Protein AF-A0A2V8UTI6-F1 (afdb_monomer_lite)

Secondary structure (DSSP, 8-state):
-HHHHHTTPPP-SHHHHT-HHHHHH-TTHHHHHHHHHH--PPP--TTHHHHHHHHHHHHHHHHTTSS-HHHHHHHHHHHHHHHHHHT-

Sequence (88 aa):
MKQAALRGNPPTRRSVFIDPELRARFRAFPAQLASLETARPRPRTPLWNEIENAFGIRISQANSGSITPEEALHRANQEMEAIVQRAK

Radius of gyration: 18.97 Å; chains: 1; bounding box: 32×30×46 Å

Structure (mmCIF, N/CA/C/O backbone):
data_AF-A0A2V8UTI6-F1
#
_entry.id   AF-A0A2V8UTI6-F1
#
loop_
_atom_site.group_PDB
_atom_site.id
_atom_site.type_symbol
_atom_site.label_atom_id
_atom_site.label_alt_id
_atom_site.label_comp_id
_atom_site.label_asym_id
_atom_site.label_entity_id
_atom_site.label_seq_id
_atom_site.pdbx_PDB_ins_code
_atom_site.Cartn_x
_atom_site.Cartn_y
_atom_site.Cartn_z
_atom_site.occupancy
_atom_site.B_iso_or_equiv
_atom_site.auth_seq_id
_atom_site.auth_comp_id
_atom_site.auth_asym_id
_atom_site.auth_atom_id
_atom_site.pdbx_PDB_model_num
ATOM 1 N N . MET A 1 1 ? -2.775 -8.985 -23.126 1.00 87.38 1 MET A N 1
ATOM 2 C CA . MET A 1 1 ? -2.320 -8.276 -21.902 1.00 87.38 1 MET A CA 1
ATOM 3 C C . MET A 1 1 ? -1.370 -7.120 -22.195 1.00 87.38 1 MET A C 1
ATOM 5 O O . MET A 1 1 ? -1.671 -6.024 -21.752 1.00 87.38 1 MET A O 1
ATOM 9 N N . LYS A 1 2 ? -0.301 -7.299 -22.991 1.00 93.19 2 LYS A N 1
ATOM 10 C CA . LYS A 1 2 ? 0.596 -6.193 -23.395 1.00 93.19 2 LYS A CA 1
ATOM 11 C C . LYS A 1 2 ? -0.140 -4.987 -24.001 1.00 93.19 2 LYS A C 1
ATOM 13 O O . LYS A 1 2 ? 0.065 -3.867 -23.560 1.00 93.19 2 LYS A O 1
ATOM 18 N N . GLN A 1 3 ? -1.080 -5.225 -24.920 1.00 95.00 3 GLN A N 1
ATOM 19 C CA . GLN A 1 3 ? -1.901 -4.160 -25.521 1.00 95.00 3 GLN A CA 1
ATOM 20 C C . GLN A 1 3 ? -2.746 -3.377 -24.503 1.00 95.00 3 GLN A C 1
ATOM 22 O O . GLN A 1 3 ? -2.913 -2.171 -24.640 1.00 95.00 3 GLN A O 1
ATOM 27 N N . ALA A 1 4 ? -3.247 -4.035 -23.453 1.00 95.12 4 ALA A N 1
ATOM 28 C CA . ALA A 1 4 ? -3.974 -3.350 -22.386 1.00 95.12 4 ALA A CA 1
ATOM 29 C C . ALA A 1 4 ? -3.033 -2.460 -21.559 1.00 95.12 4 ALA A C 1
ATOM 31 O O . ALA A 1 4 ? -3.389 -1.321 -21.260 1.00 95.12 4 ALA A O 1
ATOM 32 N N . ALA A 1 5 ? -1.821 -2.947 -21.265 1.00 94.81 5 ALA A N 1
ATOM 33 C CA . ALA A 1 5 ? -0.789 -2.181 -20.569 1.00 94.81 5 ALA A CA 1
ATOM 34 C C . ALA A 1 5 ? -0.318 -0.960 -21.374 1.00 94.81 5 ALA A C 1
ATOM 36 O O . ALA A 1 5 ? -0.186 0.124 -20.817 1.00 94.81 5 ALA A O 1
ATOM 37 N N . LEU A 1 6 ? -0.167 -1.085 -22.698 1.00 94.06 6 LEU A N 1
ATOM 38 C CA . LEU A 1 6 ? 0.144 0.048 -23.585 1.00 94.06 6 LEU A CA 1
ATOM 39 C C . LEU A 1 6 ? -0.918 1.158 -23.546 1.00 94.06 6 LEU A C 1
ATOM 41 O O . LEU A 1 6 ? -0.593 2.319 -23.784 1.00 94.06 6 LEU A O 1
ATOM 45 N N . ARG A 1 7 ? -2.168 0.807 -23.220 1.00 94.12 7 ARG A N 1
ATOM 46 C CA . ARG A 1 7 ? -3.291 1.740 -23.029 1.00 94.12 7 ARG A CA 1
ATOM 47 C C . ARG A 1 7 ? -3.407 2.265 -21.591 1.00 94.12 7 ARG A C 1
ATOM 49 O O . ARG A 1 7 ? -4.396 2.908 -21.268 1.00 94.12 7 ARG A O 1
ATOM 56 N N . GLY A 1 8 ? -2.432 1.975 -20.728 1.00 88.62 8 GLY A N 1
ATOM 57 C CA . GLY A 1 8 ? -2.390 2.450 -19.344 1.00 88.62 8 GLY A CA 1
ATOM 58 C C . GLY A 1 8 ? -3.068 1.540 -18.318 1.00 88.62 8 GLY A C 1
ATOM 59 O O . GLY A 1 8 ? -3.109 1.897 -17.145 1.00 88.62 8 GLY A O 1
ATOM 60 N N . ASN A 1 9 ? -3.570 0.361 -18.704 1.00 93.62 9 ASN A N 1
ATOM 61 C CA . ASN A 1 9 ? -4.121 -0.574 -17.720 1.00 93.62 9 ASN A CA 1
ATOM 62 C C . ASN A 1 9 ? -2.993 -1.211 -16.890 1.00 93.62 9 ASN A C 1
ATOM 64 O O . ASN A 1 9 ? -2.025 -1.706 -17.478 1.00 93.62 9 ASN A O 1
ATOM 68 N N . PRO A 1 10 ? -3.119 -1.286 -15.554 1.00 89.69 10 PRO A N 1
ATOM 69 C CA . PRO A 1 10 ? -2.155 -1.989 -14.718 1.00 89.69 10 PRO A CA 1
ATOM 70 C C . PRO A 1 10 ? -1.971 -3.450 -15.163 1.00 89.69 10 PRO A C 1
ATOM 72 O O . PRO A 1 10 ? -2.961 -4.163 -15.372 1.00 89.69 10 PRO A O 1
ATOM 75 N N . PRO A 1 11 ? -0.728 -3.936 -15.327 1.00 95.44 11 PRO A N 1
ATOM 76 C CA . PRO A 1 11 ? -0.506 -5.329 -15.680 1.00 95.44 11 PRO A CA 1
ATOM 77 C C . PRO A 1 11 ? -0.932 -6.281 -14.554 1.00 95.44 11 PRO A C 1
ATOM 79 O O . PRO A 1 11 ? -0.704 -6.023 -13.379 1.00 95.44 11 PRO A O 1
ATOM 82 N N . THR A 1 12 ? -1.489 -7.436 -14.919 1.00 93.06 12 THR A N 1
ATOM 83 C CA . THR A 1 12 ? -1.859 -8.504 -13.965 1.00 93.06 12 THR A CA 1
ATOM 84 C C . THR A 1 12 ? -0.980 -9.751 -14.085 1.00 93.06 12 THR A C 1
ATOM 86 O O . THR A 1 12 ? -1.191 -10.741 -13.394 1.00 93.06 12 THR A O 1
ATOM 89 N N . ARG A 1 13 ? 0.014 -9.731 -14.983 1.00 95.12 13 ARG A N 1
ATOM 90 C CA . ARG A 1 13 ? 0.960 -10.834 -15.204 1.00 95.12 13 ARG A CA 1
ATOM 91 C C . ARG A 1 13 ? 2.384 -10.327 -15.044 1.00 95.12 13 ARG A C 1
ATOM 93 O O . ARG A 1 13 ? 2.751 -9.349 -15.692 1.00 95.12 13 ARG A O 1
ATOM 100 N N . ARG A 1 14 ? 3.208 -11.054 -14.283 1.00 96.56 14 ARG A N 1
ATOM 101 C CA . ARG A 1 14 ? 4.645 -10.766 -14.111 1.00 96.56 14 ARG A CA 1
ATOM 102 C C . ARG A 1 14 ? 5.362 -10.560 -15.449 1.00 96.56 14 ARG A C 1
ATOM 104 O O . ARG A 1 14 ? 6.112 -9.605 -15.595 1.00 96.56 14 ARG A O 1
ATOM 111 N N . SER A 1 15 ? 5.076 -11.409 -16.441 1.00 96.88 15 SER A N 1
ATOM 112 C CA . SER A 1 15 ? 5.692 -11.343 -17.775 1.00 96.88 15 SER A CA 1
ATOM 113 C C . SER A 1 15 ? 5.465 -10.013 -18.503 1.00 96.88 15 SER A C 1
ATOM 115 O O . SER A 1 15 ? 6.287 -9.616 -19.317 1.00 96.88 15 SER A O 1
ATOM 117 N N . VAL A 1 16 ? 4.377 -9.301 -18.196 1.00 96.94 16 VAL A N 1
ATOM 118 C CA . VAL A 1 16 ? 4.059 -7.999 -18.799 1.00 96.94 16 VAL A CA 1
ATOM 119 C C . VAL A 1 16 ? 4.812 -6.867 -18.094 1.00 96.94 16 VAL A C 1
ATOM 121 O O . VAL A 1 16 ? 5.225 -5.922 -18.754 1.00 96.94 16 VAL A O 1
ATOM 124 N N . PHE A 1 17 ? 5.059 -6.977 -16.784 1.00 96.81 17 PHE A N 1
ATOM 125 C CA . PHE A 1 17 ? 5.906 -6.025 -16.051 1.00 96.81 17 PHE A CA 1
ATOM 126 C C . PHE A 1 17 ? 7.373 -6.071 -16.496 1.00 96.81 17 PHE A C 1
ATOM 128 O O . PHE A 1 17 ? 8.067 -5.060 -16.405 1.00 96.81 17 PHE A O 1
ATOM 135 N N . ILE A 1 18 ? 7.850 -7.231 -16.963 1.00 96.19 18 ILE A N 1
ATOM 136 C CA . ILE A 1 18 ? 9.249 -7.427 -17.373 1.00 96.19 18 ILE A CA 1
ATOM 137 C C . ILE A 1 18 ? 9.494 -7.270 -18.881 1.00 96.19 18 ILE A C 1
ATOM 139 O O . ILE A 1 18 ? 10.643 -7.362 -19.308 1.00 96.19 18 ILE A O 1
ATOM 143 N N . ASP A 1 19 ? 8.449 -7.021 -19.675 1.00 97.00 19 ASP A N 1
ATOM 144 C CA . ASP A 1 19 ? 8.569 -6.807 -21.120 1.00 97.00 19 ASP A CA 1
ATOM 145 C C . ASP A 1 19 ? 9.458 -5.574 -21.412 1.00 97.00 19 ASP A C 1
ATOM 147 O O . ASP A 1 19 ? 9.200 -4.500 -20.857 1.00 97.00 19 ASP A O 1
ATOM 151 N N . PRO A 1 20 ? 10.507 -5.692 -22.252 1.00 95.56 20 PRO A N 1
ATOM 152 C CA . PRO A 1 20 ? 11.476 -4.612 -22.463 1.00 95.56 20 PRO A CA 1
ATOM 153 C C . PRO A 1 20 ? 10.870 -3.316 -23.014 1.00 95.56 20 PRO A C 1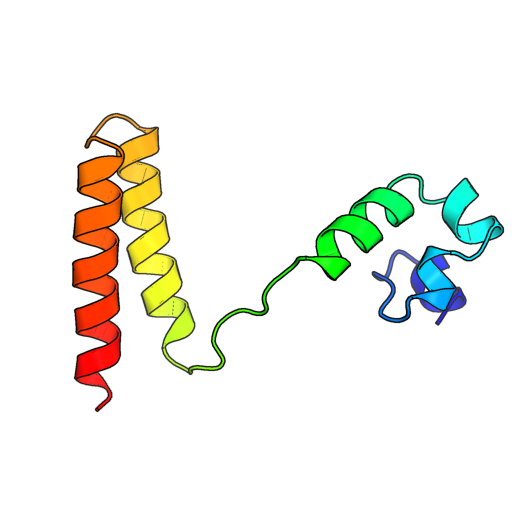
ATOM 155 O O . PRO A 1 20 ? 11.229 -2.229 -22.561 1.00 95.56 20 PRO A O 1
ATOM 158 N N . GLU A 1 21 ? 9.926 -3.422 -23.951 1.00 95.25 21 GLU A N 1
ATOM 159 C CA . GLU A 1 21 ? 9.251 -2.267 -24.554 1.00 95.25 21 GLU A CA 1
ATOM 160 C C . GLU A 1 21 ? 8.400 -1.541 -23.505 1.00 95.25 21 GLU A C 1
ATOM 162 O O . GLU A 1 21 ? 8.446 -0.316 -23.374 1.00 95.25 21 GLU A O 1
ATOM 167 N N . LEU A 1 22 ? 7.664 -2.309 -22.697 1.00 95.75 22 LEU A N 1
ATOM 168 C CA . LEU A 1 22 ? 6.848 -1.753 -21.626 1.00 95.75 22 LEU A CA 1
ATOM 169 C C . LEU A 1 22 ? 7.685 -1.136 -20.507 1.00 95.75 22 LEU A C 1
ATOM 171 O O . LEU A 1 22 ? 7.320 -0.073 -20.019 1.00 95.75 22 LEU A O 1
ATOM 175 N N . ARG A 1 23 ? 8.811 -1.740 -20.118 1.00 94.56 23 ARG A N 1
ATOM 176 C CA . ARG A 1 23 ? 9.710 -1.166 -19.101 1.00 94.56 23 ARG A CA 1
ATOM 177 C C . ARG A 1 23 ? 10.353 0.138 -19.557 1.00 94.56 23 ARG A C 1
ATOM 179 O O . ARG A 1 23 ? 10.513 1.042 -18.740 1.00 94.56 23 ARG A O 1
ATOM 186 N N . ALA A 1 24 ? 10.700 0.242 -20.839 1.00 94.38 24 ALA A N 1
ATOM 187 C CA . ALA A 1 24 ? 11.234 1.475 -21.410 1.00 94.38 24 ALA A CA 1
ATOM 188 C C . ALA A 1 24 ? 10.194 2.608 -21.369 1.00 94.38 24 ALA A C 1
ATOM 190 O O . ALA A 1 24 ? 10.525 3.746 -21.033 1.00 94.38 24 ALA A O 1
ATOM 191 N N . ARG A 1 25 ? 8.926 2.287 -21.655 1.00 95.06 25 ARG A N 1
ATOM 192 C CA . ARG A 1 25 ? 7.817 3.251 -21.652 1.00 95.06 25 ARG A CA 1
ATOM 193 C C . ARG A 1 25 ? 7.320 3.601 -20.247 1.00 95.06 25 ARG A C 1
ATOM 195 O O . ARG A 1 25 ? 7.071 4.767 -19.952 1.00 95.06 25 ARG A O 1
ATOM 202 N N . PHE A 1 26 ? 7.170 2.607 -19.378 1.00 95.38 26 PHE A N 1
ATOM 203 C CA . PHE A 1 26 ? 6.580 2.729 -18.048 1.00 95.38 26 PHE A CA 1
ATOM 204 C C . PHE A 1 26 ? 7.635 2.483 -16.971 1.00 95.38 26 PHE A C 1
ATOM 206 O O . PHE A 1 26 ? 7.744 1.398 -16.397 1.00 95.38 26 PHE A O 1
ATOM 213 N N . ARG A 1 27 ? 8.389 3.538 -16.647 1.00 94.31 27 ARG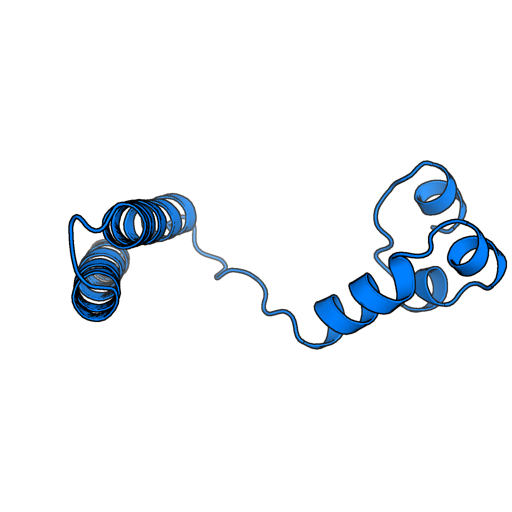 A N 1
ATOM 214 C CA . ARG A 1 27 ? 9.493 3.494 -15.669 1.00 94.31 27 ARG A CA 1
ATOM 215 C C . ARG A 1 27 ? 9.076 3.015 -14.273 1.00 94.31 27 ARG A C 1
ATOM 217 O O . ARG A 1 27 ? 9.922 2.544 -13.523 1.00 94.31 27 ARG A O 1
ATOM 224 N N . ALA A 1 28 ? 7.790 3.112 -13.930 1.00 94.69 28 ALA A N 1
ATOM 225 C CA . ALA A 1 28 ? 7.248 2.658 -12.651 1.00 94.69 28 ALA A CA 1
ATOM 226 C C . ALA A 1 28 ? 7.087 1.129 -12.548 1.00 94.69 28 ALA A C 1
ATOM 228 O O . ALA A 1 28 ? 6.966 0.617 -11.439 1.00 94.69 28 ALA A O 1
ATOM 229 N N . PHE A 1 29 ? 7.090 0.381 -13.660 1.00 95.81 29 PHE A N 1
ATOM 230 C CA . PHE A 1 29 ? 6.802 -1.061 -13.651 1.00 95.81 29 PHE A CA 1
ATOM 231 C C . PHE A 1 29 ? 7.731 -1.897 -12.757 1.00 95.81 29 PHE A C 1
ATOM 233 O O . PHE A 1 29 ? 7.212 -2.770 -12.063 1.00 95.81 29 PHE A O 1
ATOM 240 N N . PRO A 1 30 ? 9.053 -1.644 -12.687 1.00 95.75 30 PRO A N 1
ATOM 241 C CA . PRO A 1 30 ? 9.918 -2.344 -11.739 1.00 95.75 30 PRO A CA 1
ATOM 242 C C . PRO A 1 30 ? 9.513 -2.119 -10.276 1.00 95.75 30 PRO A C 1
ATOM 244 O O . PRO A 1 30 ? 9.395 -3.083 -9.525 1.00 95.75 30 PRO A O 1
ATOM 247 N N . ALA A 1 31 ? 9.238 -0.870 -9.883 1.00 96.44 31 ALA A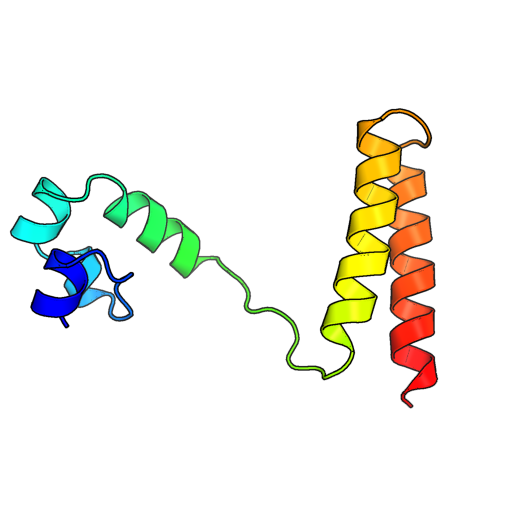 N 1
ATOM 248 C CA . ALA A 1 31 ? 8.823 -0.539 -8.519 1.00 96.44 31 ALA A CA 1
ATOM 249 C C . ALA A 1 31 ? 7.427 -1.095 -8.191 1.00 96.44 31 ALA A C 1
ATOM 251 O O . ALA A 1 31 ? 7.205 -1.611 -7.098 1.00 96.44 31 ALA A O 1
ATOM 252 N N . GLN A 1 32 ? 6.499 -1.050 -9.151 1.00 95.94 32 GLN A N 1
ATOM 253 C CA . GLN A 1 32 ? 5.172 -1.648 -9.007 1.00 95.94 32 GLN A CA 1
ATOM 254 C C . GLN A 1 32 ? 5.256 -3.165 -8.828 1.00 95.94 32 GLN A C 1
ATOM 256 O O . GLN A 1 32 ? 4.618 -3.697 -7.926 1.00 95.94 32 GLN A O 1
ATOM 261 N N . LEU A 1 33 ? 6.061 -3.862 -9.639 1.00 96.75 33 LEU A N 1
ATOM 262 C CA . LEU A 1 33 ? 6.246 -5.305 -9.496 1.00 96.75 33 LEU A CA 1
ATOM 263 C C . LEU A 1 33 ? 6.839 -5.653 -8.124 1.00 96.75 33 LEU A C 1
ATOM 265 O O . LEU A 1 33 ? 6.289 -6.514 -7.447 1.00 96.75 33 LEU A O 1
ATOM 269 N N . ALA A 1 34 ? 7.887 -4.945 -7.694 1.00 97.00 34 ALA A N 1
ATOM 270 C CA . ALA A 1 34 ? 8.504 -5.156 -6.383 1.00 97.00 34 ALA A CA 1
ATOM 271 C C . ALA A 1 34 ? 7.515 -4.919 -5.224 1.00 97.00 34 ALA A C 1
ATOM 273 O O . ALA A 1 34 ? 7.473 -5.680 -4.258 1.00 97.00 34 ALA A O 1
ATOM 274 N N . SER A 1 35 ? 6.663 -3.894 -5.333 1.00 96.19 35 SER A N 1
ATOM 275 C CA . SER A 1 35 ? 5.602 -3.645 -4.353 1.00 96.19 35 SER A CA 1
ATOM 276 C C . SER A 1 35 ? 4.569 -4.777 -4.333 1.00 96.19 35 SER A C 1
ATOM 278 O O . SER A 1 35 ? 4.201 -5.249 -3.260 1.00 96.19 3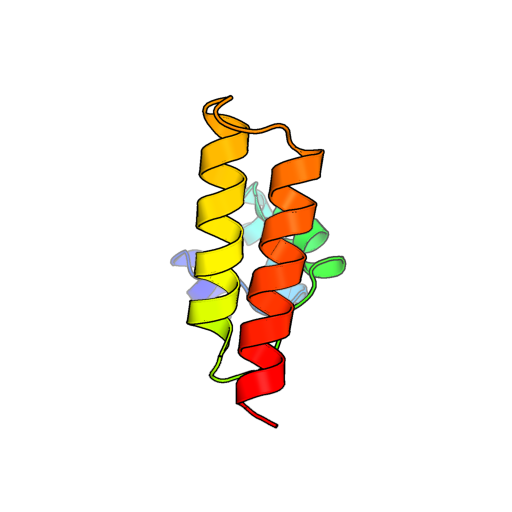5 SER A O 1
ATOM 280 N N . LEU A 1 36 ? 4.141 -5.265 -5.501 1.00 95.56 36 LEU A N 1
ATOM 281 C CA . LEU A 1 36 ? 3.158 -6.347 -5.608 1.00 95.56 36 LEU A CA 1
ATOM 282 C C . LEU A 1 36 ? 3.679 -7.692 -5.085 1.00 95.56 36 LEU A C 1
ATOM 284 O O . LEU A 1 36 ? 2.885 -8.487 -4.593 1.00 95.56 36 LEU A O 1
ATOM 288 N N . GLU A 1 37 ? 4.987 -7.949 -5.156 1.00 95.75 37 GLU A N 1
ATOM 289 C CA . GLU A 1 37 ? 5.608 -9.175 -4.627 1.00 95.75 37 GLU A CA 1
ATOM 290 C C . GLU A 1 37 ? 5.527 -9.292 -3.100 1.00 95.75 37 GLU A C 1
ATOM 292 O O . GLU A 1 37 ? 5.582 -10.398 -2.567 1.00 95.75 37 GLU A O 1
ATOM 297 N N . THR A 1 38 ? 5.383 -8.167 -2.399 1.00 96.50 38 THR A N 1
ATOM 298 C CA . THR A 1 38 ? 5.333 -8.111 -0.927 1.00 96.50 38 THR A CA 1
ATOM 299 C C . THR A 1 38 ? 3.987 -7.621 -0.389 1.00 96.50 38 THR A C 1
ATOM 301 O O . THR A 1 38 ? 3.750 -7.643 0.822 1.00 96.50 38 THR A O 1
ATOM 304 N N . ALA A 1 39 ? 3.081 -7.209 -1.278 1.00 95.62 39 ALA A N 1
ATOM 305 C CA . ALA A 1 39 ? 1.762 -6.715 -0.923 1.00 95.62 39 ALA A CA 1
ATOM 306 C C . ALA A 1 39 ? 0.888 -7.806 -0.289 1.00 95.62 39 ALA A C 1
ATOM 308 O O . ALA A 1 39 ? 0.928 -8.980 -0.662 1.00 95.62 39 ALA A O 1
ATOM 309 N N . ARG A 1 40 ? 0.020 -7.391 0.637 1.00 95.88 40 ARG A N 1
ATOM 310 C CA . ARG A 1 40 ? -1.042 -8.239 1.184 1.00 95.88 40 ARG A CA 1
ATOM 311 C C . ARG A 1 40 ? -2.397 -7.763 0.667 1.00 95.88 40 ARG A C 1
ATOM 313 O O . ARG A 1 40 ? -2.669 -6.563 0.729 1.00 95.88 40 ARG A O 1
ATOM 320 N N . PRO A 1 41 ? -3.258 -8.668 0.168 1.00 92.94 41 PRO A N 1
ATOM 321 C CA . PRO A 1 41 ? -4.616 -8.293 -0.180 1.00 92.94 41 PRO A CA 1
ATOM 322 C C . PRO A 1 41 ? -5.376 -7.876 1.080 1.00 92.94 41 PRO A C 1
ATOM 324 O O . PRO A 1 41 ? -5.132 -8.390 2.175 1.00 92.94 41 PRO A O 1
ATOM 327 N N . ARG A 1 42 ? -6.333 -6.965 0.906 1.00 94.12 42 ARG A N 1
ATOM 328 C CA . ARG A 1 42 ? -7.277 -6.602 1.966 1.00 94.12 42 ARG A CA 1
ATOM 329 C C . ARG A 1 42 ? -8.059 -7.851 2.420 1.00 94.12 42 ARG A C 1
ATOM 331 O O . ARG A 1 42 ? -8.345 -8.716 1.583 1.00 94.12 42 ARG A O 1
ATOM 338 N N . PRO A 1 43 ? -8.426 -7.959 3.708 1.00 92.38 43 PRO A N 1
ATOM 339 C CA . PRO A 1 43 ? -9.342 -8.980 4.203 1.00 92.38 43 PRO A CA 1
ATOM 340 C C . PRO A 1 43 ? -10.609 -9.102 3.346 1.00 92.38 43 PRO A C 1
ATOM 342 O O . PRO A 1 43 ? -11.247 -8.108 3.003 1.00 92.38 43 PRO A O 1
ATOM 345 N N . ARG A 1 44 ? -10.997 -10.338 3.014 1.00 94.56 44 ARG A N 1
ATOM 346 C CA . ARG A 1 44 ? -12.213 -10.630 2.239 1.00 94.56 44 ARG A CA 1
ATOM 347 C C . ARG A 1 44 ? -13.426 -10.705 3.169 1.00 94.56 44 ARG A C 1
ATOM 349 O O . ARG A 1 44 ? -13.862 -11.793 3.522 1.00 94.56 44 ARG A O 1
ATOM 356 N N . THR A 1 45 ? -13.931 -9.546 3.584 1.00 94.25 45 THR A N 1
ATOM 357 C CA . THR A 1 45 ? -15.088 -9.401 4.485 1.00 94.25 45 THR A CA 1
ATOM 358 C C . THR A 1 45 ? -16.030 -8.298 3.988 1.00 94.25 45 THR A C 1
ATOM 360 O O . THR A 1 45 ? -15.539 -7.279 3.496 1.00 94.25 45 THR A O 1
ATOM 363 N N . PRO A 1 46 ? -17.365 -8.444 4.124 1.00 95.94 46 PRO A N 1
ATOM 364 C CA . PRO A 1 46 ? -18.305 -7.362 3.815 1.00 95.94 46 PRO A CA 1
ATOM 365 C C . PRO A 1 46 ? -18.147 -6.151 4.751 1.00 95.94 46 PRO A C 1
ATOM 367 O O . PRO A 1 46 ? -18.584 -5.057 4.413 1.00 95.94 46 PRO A O 1
ATOM 370 N N . LEU A 1 47 ? -17.482 -6.327 5.898 1.00 96.62 47 LEU A N 1
ATOM 371 C CA . LEU A 1 47 ? -17.266 -5.284 6.906 1.00 96.62 47 LEU A CA 1
ATOM 372 C C . LEU A 1 47 ? -16.100 -4.342 6.568 1.00 96.62 47 LEU A C 1
ATOM 374 O O . LEU A 1 47 ? -15.806 -3.429 7.337 1.00 96.62 47 LEU A O 1
ATOM 378 N N . TRP A 1 48 ? -15.393 -4.568 5.452 1.00 96.19 48 TRP A N 1
ATOM 379 C CA . TRP A 1 48 ? -14.135 -3.874 5.160 1.00 96.19 48 TRP A CA 1
ATOM 380 C C . TRP A 1 48 ? -14.277 -2.348 5.149 1.00 96.19 48 TRP A C 1
ATOM 382 O O . TRP A 1 48 ? -13.412 -1.662 5.681 1.00 96.19 48 TRP A O 1
ATOM 392 N N . ASN A 1 49 ? -15.378 -1.819 4.610 1.00 96.31 49 ASN A N 1
ATOM 393 C CA . ASN A 1 49 ? -15.605 -0.372 4.556 1.00 96.31 49 ASN A CA 1
ATOM 394 C C . ASN A 1 49 ? -15.659 0.261 5.957 1.00 96.31 49 ASN A C 1
ATOM 396 O O . ASN A 1 49 ? -15.130 1.350 6.160 1.00 96.31 49 ASN A O 1
ATOM 400 N N . GLU A 1 50 ? -16.269 -0.418 6.933 1.00 97.12 50 GLU A N 1
ATOM 401 C CA . GLU A 1 50 ? -16.328 0.071 8.315 1.00 97.12 50 GLU A CA 1
ATOM 402 C C . GLU A 1 50 ? -14.958 -0.013 8.994 1.00 97.12 50 GLU A C 1
ATOM 404 O O . GLU A 1 50 ? -14.542 0.933 9.662 1.00 97.12 50 GLU A O 1
ATOM 409 N N . ILE A 1 51 ? -14.238 -1.118 8.770 1.00 97.38 51 ILE A N 1
ATOM 410 C CA . ILE A 1 51 ? -12.875 -1.330 9.278 1.00 97.38 51 ILE A CA 1
ATOM 411 C C . ILE A 1 51 ? -11.931 -0.234 8.749 1.00 97.38 51 ILE A C 1
ATOM 413 O O . ILE A 1 51 ? -11.216 0.397 9.527 1.00 97.38 51 ILE A O 1
ATOM 417 N N . GLU A 1 52 ? -11.953 0.031 7.437 1.00 97.00 52 GLU A N 1
ATOM 418 C CA . GLU A 1 52 ? -11.120 1.052 6.785 1.00 97.00 52 GLU A CA 1
ATOM 419 C C . GLU A 1 52 ? -11.469 2.464 7.280 1.00 97.00 52 GLU A C 1
ATOM 421 O O . GLU A 1 52 ? -10.566 3.264 7.526 1.00 97.00 52 GLU A O 1
ATOM 426 N N . ASN A 1 53 ? -12.755 2.759 7.506 1.00 98.06 53 ASN A N 1
ATOM 427 C CA . ASN A 1 53 ? -13.189 4.053 8.032 1.00 98.06 53 ASN A CA 1
ATOM 428 C C . ASN A 1 53 ? -12.726 4.283 9.481 1.00 98.06 53 ASN A C 1
ATOM 430 O O . ASN A 1 53 ? -12.172 5.340 9.784 1.00 98.06 53 ASN A O 1
ATOM 434 N N . ALA A 1 54 ? -12.896 3.290 10.364 1.00 97.88 54 ALA A N 1
ATOM 435 C CA . ALA A 1 54 ? -12.436 3.374 11.752 1.00 97.88 54 ALA A CA 1
ATOM 436 C C . ALA A 1 54 ? -10.925 3.648 11.816 1.00 97.88 54 ALA A C 1
ATOM 438 O O . ALA A 1 54 ? -10.478 4.568 12.500 1.00 97.88 54 ALA A O 1
ATOM 439 N N . PHE A 1 55 ? -10.137 2.916 11.027 1.00 97.81 55 PHE A N 1
ATOM 440 C CA . PHE A 1 55 ? -8.695 3.130 10.933 1.00 97.81 55 PHE A CA 1
ATOM 441 C C . PHE A 1 55 ? -8.336 4.518 10.372 1.00 97.81 55 PHE A C 1
ATOM 443 O O . PHE A 1 55 ? -7.517 5.232 10.958 1.00 97.81 55 PHE A O 1
ATOM 450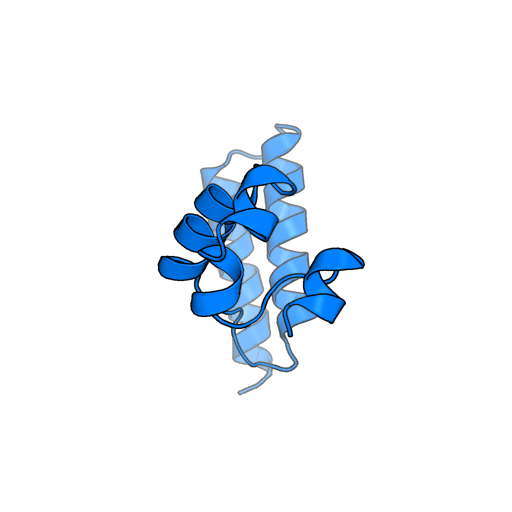 N N . GLY A 1 56 ? -8.973 4.931 9.272 1.00 98.06 56 GLY A N 1
ATOM 451 C CA . GLY A 1 56 ? -8.704 6.206 8.603 1.00 98.06 56 GLY A CA 1
ATOM 452 C C . GLY A 1 56 ? -8.975 7.428 9.484 1.00 98.06 56 GLY A C 1
ATOM 453 O O . GLY A 1 56 ? -8.159 8.351 9.519 1.00 98.06 56 GLY A O 1
ATOM 454 N N . ILE A 1 57 ? -10.069 7.416 10.254 1.00 98.44 57 ILE A N 1
ATOM 455 C CA . ILE A 1 57 ? -10.411 8.495 11.194 1.00 98.44 57 ILE A CA 1
ATOM 456 C C . ILE A 1 57 ? -9.301 8.676 12.235 1.00 98.44 57 ILE A C 1
ATOM 458 O O . ILE A 1 57 ? -8.840 9.797 12.457 1.00 98.44 57 ILE A O 1
ATOM 462 N N . ARG A 1 58 ? -8.835 7.586 12.857 1.00 98.44 58 ARG A N 1
ATOM 463 C CA . ARG A 1 58 ? -7.810 7.656 13.912 1.00 98.44 58 ARG A CA 1
ATOM 464 C C . ARG A 1 58 ? -6.452 8.082 13.369 1.00 98.44 58 ARG A C 1
ATOM 466 O O . ARG A 1 58 ? -5.798 8.919 13.988 1.00 98.44 58 ARG A O 1
ATOM 473 N N . ILE A 1 59 ? -6.064 7.604 12.185 1.00 97.88 59 ILE A N 1
ATOM 474 C CA . ILE A 1 59 ? -4.853 8.094 11.510 1.00 97.88 59 ILE A CA 1
ATOM 475 C C . ILE A 1 59 ? -4.951 9.588 11.214 1.00 97.88 59 ILE A C 1
ATOM 477 O O . ILE A 1 59 ? -3.985 10.311 11.450 1.00 97.88 59 ILE A O 1
ATOM 481 N N . SER A 1 60 ? -6.101 10.074 10.740 1.00 98.50 60 SER A N 1
ATOM 482 C CA . SER A 1 60 ? -6.274 11.504 10.476 1.00 98.50 60 SER A CA 1
ATOM 483 C C . SER A 1 60 ? -6.098 12.343 11.745 1.00 98.50 60 SER A C 1
ATOM 485 O O . SER A 1 60 ? -5.497 13.412 11.674 1.00 98.50 60 SER A O 1
ATOM 487 N N . GLN A 1 61 ? -6.576 11.856 12.896 1.00 98.50 61 GLN A N 1
ATOM 488 C CA . GLN A 1 61 ? -6.412 12.523 14.192 1.00 98.50 61 GLN A CA 1
ATOM 489 C C . GLN A 1 61 ? -4.956 12.526 14.676 1.00 98.50 61 GLN A C 1
ATOM 491 O O . GLN A 1 61 ? -4.505 13.524 15.237 1.00 98.50 61 GLN A O 1
ATOM 496 N N . ALA A 1 62 ? -4.209 11.440 14.451 1.00 98.56 62 ALA A N 1
ATOM 497 C CA . ALA A 1 62 ? -2.771 11.424 14.722 1.00 98.56 62 ALA A CA 1
ATOM 498 C C . ALA A 1 62 ? -2.016 12.395 13.806 1.00 98.56 62 ALA A C 1
ATOM 500 O O . ALA A 1 62 ? -1.177 13.163 14.268 1.00 98.56 62 ALA A O 1
ATOM 501 N N . ASN A 1 63 ? -2.352 12.411 12.514 1.00 98.25 63 ASN A N 1
ATOM 502 C CA . ASN A 1 63 ? -1.705 13.273 11.528 1.00 98.25 63 ASN A CA 1
ATOM 503 C C . ASN A 1 63 ? -1.945 14.769 11.798 1.00 98.25 63 ASN A C 1
ATOM 505 O O . ASN A 1 63 ? -1.066 15.584 11.534 1.00 98.25 63 ASN A O 1
ATOM 509 N N . SER A 1 64 ? -3.109 15.142 12.341 1.00 98.38 64 SER A N 1
ATOM 510 C CA . SER A 1 64 ? -3.392 16.519 12.774 1.00 98.38 64 SER A CA 1
ATOM 511 C C . SER A 1 64 ? -2.804 16.875 14.144 1.00 98.38 64 SER A C 1
ATOM 513 O O . SER A 1 64 ? -2.961 18.011 14.586 1.00 98.38 64 SER A O 1
ATOM 515 N N . GLY A 1 65 ? -2.170 15.925 14.841 1.00 98.12 65 GLY A N 1
ATOM 516 C CA . GLY A 1 65 ? -1.652 16.112 16.199 1.00 98.12 65 GLY A CA 1
ATOM 517 C C . GLY A 1 65 ? -2.734 16.162 17.283 1.00 98.12 65 GLY A C 1
ATOM 518 O O . GLY A 1 65 ? -2.456 16.568 18.407 1.00 98.12 65 GLY A O 1
ATOM 519 N N . SER A 1 66 ? -3.972 15.769 16.968 1.00 98.44 66 SER A N 1
ATOM 520 C CA . SER A 1 66 ? -5.079 15.761 17.933 1.00 98.44 66 SER A CA 1
ATOM 521 C C . SER A 1 66 ? -4.951 14.639 18.968 1.00 98.44 66 SER A C 1
ATOM 523 O O . SER A 1 66 ? -5.417 14.794 20.092 1.00 98.44 66 SER A O 1
ATOM 525 N N . ILE A 1 67 ? -4.330 13.518 18.592 1.00 98.56 67 ILE A N 1
ATOM 526 C CA . ILE A 1 67 ? -3.951 12.408 19.480 1.00 98.56 67 ILE A CA 1
ATOM 527 C C . ILE A 1 67 ? -2.557 11.898 19.091 1.00 98.56 67 ILE A C 1
ATOM 529 O O . ILE A 1 67 ? -2.078 12.194 17.997 1.00 98.56 67 ILE A O 1
ATOM 533 N N . THR A 1 68 ? -1.899 11.130 19.963 1.00 98.69 68 THR A N 1
ATOM 534 C CA . THR A 1 68 ? -0.605 10.519 19.619 1.00 98.69 68 THR A CA 1
ATOM 535 C C . THR A 1 68 ? -0.785 9.361 18.625 1.00 98.69 68 THR A C 1
ATOM 537 O O . THR A 1 68 ? -1.874 8.777 18.554 1.00 98.69 68 THR A O 1
ATOM 540 N N . PRO A 1 69 ? 0.261 8.986 17.864 1.00 98.50 69 PRO A N 1
ATOM 541 C CA . PRO A 1 69 ? 0.223 7.797 17.014 1.00 98.50 69 PRO A CA 1
ATOM 542 C C . PRO A 1 69 ? -0.151 6.520 17.779 1.00 98.50 69 PRO A C 1
ATOM 544 O O . PRO A 1 69 ? -0.946 5.721 17.288 1.00 98.50 69 PRO A O 1
ATOM 547 N N . GLU A 1 70 ? 0.367 6.341 18.995 1.00 98.50 70 GLU A N 1
ATOM 548 C CA . GLU A 1 70 ? 0.082 5.177 19.842 1.00 98.50 70 GLU A CA 1
ATOM 549 C C . GLU A 1 70 ? -1.401 5.121 20.221 1.00 98.50 70 GLU A C 1
ATOM 551 O O . GLU A 1 70 ? -2.039 4.076 20.085 1.00 98.50 70 GLU A O 1
ATOM 556 N N . GLU A 1 71 ? -1.968 6.259 20.631 1.00 98.56 71 GLU A N 1
ATOM 557 C CA . GLU A 1 71 ? -3.380 6.364 20.992 1.00 98.56 71 GLU A CA 1
ATOM 558 C C . GLU A 1 71 ? -4.288 6.113 19.783 1.00 98.56 71 GLU A C 1
ATOM 560 O O . GLU A 1 71 ? -5.290 5.402 19.882 1.00 98.56 71 GLU A O 1
ATOM 565 N N . ALA A 1 72 ? -3.925 6.646 18.613 1.00 98.62 72 ALA A N 1
ATOM 566 C CA . ALA A 1 72 ? -4.661 6.405 17.377 1.00 98.62 72 ALA A CA 1
ATOM 567 C C . ALA A 1 72 ? -4.715 4.918 17.020 1.00 98.62 72 ALA A C 1
ATOM 569 O O . ALA A 1 72 ? -5.789 4.405 16.700 1.00 98.62 72 ALA A O 1
ATOM 570 N N . LEU A 1 73 ? -3.580 4.220 17.101 1.00 98.31 73 LEU A N 1
ATOM 571 C CA . LEU A 1 73 ? -3.514 2.790 16.809 1.00 98.31 73 LEU A CA 1
ATOM 572 C C . LEU A 1 73 ? -4.294 1.963 17.836 1.00 98.31 73 LEU A C 1
ATOM 574 O O . LEU A 1 73 ? -5.002 1.034 17.443 1.00 98.31 73 LEU A O 1
ATOM 578 N N . HIS A 1 74 ? -4.227 2.315 19.124 1.00 98.62 74 HIS A N 1
ATOM 579 C CA . HIS A 1 74 ? -4.988 1.625 20.165 1.00 98.62 74 HIS A CA 1
ATOM 580 C C . HIS A 1 74 ? -6.501 1.751 19.939 1.00 98.62 74 HIS A C 1
ATOM 582 O O . HIS A 1 74 ? -7.204 0.739 19.878 1.00 98.62 74 HIS A O 1
ATOM 588 N N . ARG A 1 75 ? -6.991 2.978 19.720 1.00 98.50 75 ARG A N 1
ATOM 589 C CA . ARG A 1 75 ? -8.414 3.242 19.452 1.00 98.50 75 ARG A CA 1
ATOM 590 C C . ARG A 1 75 ? -8.893 2.593 18.162 1.00 98.50 75 ARG A C 1
ATOM 592 O O . ARG A 1 75 ? -9.957 1.980 18.145 1.00 98.50 75 ARG A O 1
ATOM 599 N N . ALA A 1 76 ? -8.099 2.680 17.093 1.00 98.38 76 ALA A N 1
ATOM 600 C CA . ALA A 1 76 ? -8.432 2.030 15.830 1.00 98.38 76 ALA A CA 1
ATOM 601 C C . ALA A 1 76 ? -8.599 0.521 16.025 1.00 98.38 76 ALA A C 1
ATOM 603 O O . ALA A 1 76 ? -9.569 -0.055 15.541 1.00 98.38 76 ALA A O 1
ATOM 604 N N . ASN A 1 77 ? -7.690 -0.117 16.768 1.00 98.12 77 ASN A N 1
ATOM 605 C CA . ASN A 1 77 ? -7.776 -1.545 17.046 1.00 98.12 77 ASN A CA 1
ATOM 606 C C . ASN A 1 77 ? -9.036 -1.908 17.848 1.00 98.12 77 ASN A C 1
ATOM 608 O O . ASN A 1 77 ? -9.728 -2.855 17.488 1.00 98.12 77 ASN A O 1
ATOM 612 N N . GLN A 1 78 ? -9.369 -1.140 18.891 1.00 98.38 78 GLN A N 1
ATOM 613 C CA . GLN A 1 78 ? -10.590 -1.347 19.682 1.00 98.38 78 GLN A CA 1
ATOM 614 C C . GLN A 1 78 ? -11.866 -1.234 18.830 1.00 98.38 78 GLN A C 1
ATOM 616 O O . GLN A 1 78 ? -12.765 -2.067 18.943 1.00 98.38 78 GLN A O 1
ATOM 621 N N . GLU A 1 79 ? -11.943 -0.232 17.954 1.00 98.12 79 GLU A N 1
ATOM 622 C CA . GLU A 1 79 ? -13.101 -0.015 17.077 1.00 98.12 79 GLU A CA 1
ATOM 623 C C . GLU A 1 79 ? -13.229 -1.092 15.997 1.00 98.12 79 GLU A C 1
ATOM 625 O O . GLU A 1 79 ? -14.324 -1.611 15.773 1.00 98.12 79 GLU A O 1
ATOM 630 N N . MET A 1 80 ? -12.118 -1.472 15.360 1.00 97.50 80 MET A N 1
ATOM 631 C CA . MET A 1 80 ? -12.102 -2.564 14.383 1.00 97.50 80 MET A CA 1
ATOM 632 C C . MET A 1 80 ? -12.511 -3.898 15.020 1.00 97.50 80 MET A C 1
ATOM 634 O O . MET A 1 80 ? -13.285 -4.643 14.418 1.00 97.50 80 MET A O 1
ATOM 638 N N . GLU A 1 81 ? -12.056 -4.183 16.243 1.00 97.50 81 GLU A N 1
ATOM 639 C CA . GLU A 1 81 ? -12.458 -5.379 16.991 1.00 97.50 81 GLU A CA 1
ATOM 640 C C . GLU A 1 81 ? -13.972 -5.383 17.249 1.00 97.50 81 GLU A C 1
ATOM 642 O O . GLU A 1 81 ? -14.644 -6.374 16.967 1.00 97.50 81 GLU A O 1
ATOM 647 N N . ALA A 1 82 ? -14.540 -4.259 17.696 1.00 98.00 82 ALA A N 1
ATOM 648 C CA . ALA A 1 82 ? -15.980 -4.142 17.924 1.00 98.00 82 AL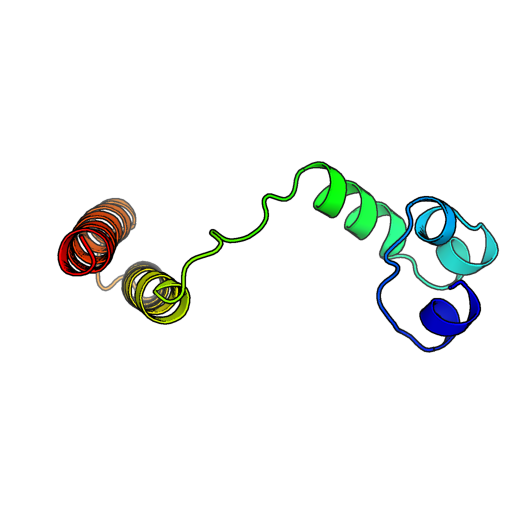A A CA 1
ATOM 649 C C . ALA A 1 82 ? -16.804 -4.382 16.643 1.00 98.00 82 ALA A C 1
ATOM 651 O O . ALA A 1 82 ? -17.828 -5.069 16.688 1.00 98.00 82 ALA A O 1
ATOM 652 N N . ILE A 1 83 ? -16.344 -3.872 15.493 1.00 97.31 83 ILE A N 1
ATOM 653 C CA . ILE A 1 83 ? -16.980 -4.109 14.185 1.00 97.31 83 ILE A CA 1
ATOM 654 C C . ILE A 1 83 ? -16.985 -5.602 13.847 1.00 97.31 83 ILE A C 1
ATOM 656 O O . ILE A 1 83 ? -18.019 -6.145 13.455 1.00 97.31 83 ILE A O 1
ATOM 660 N N . VAL A 1 84 ? -15.839 -6.270 13.999 1.00 95.75 84 VAL A N 1
ATOM 661 C CA . VAL A 1 84 ? -15.698 -7.694 13.668 1.00 95.75 84 VAL A CA 1
ATOM 662 C C . VAL A 1 84 ? -16.523 -8.569 14.614 1.00 95.75 84 VAL A C 1
ATOM 664 O O . VAL A 1 84 ? -17.155 -9.519 14.157 1.00 95.75 84 VAL A O 1
ATOM 667 N N . GLN A 1 85 ? -16.555 -8.257 15.911 1.00 96.25 85 GLN A N 1
ATOM 668 C CA . GLN A 1 85 ? -17.300 -9.034 16.907 1.00 96.25 85 GLN A CA 1
ATOM 669 C C . GLN A 1 85 ? -18.817 -8.915 16.741 1.00 96.25 85 GLN A C 1
ATOM 671 O O . GLN A 1 85 ? -19.519 -9.893 16.961 1.00 96.25 85 GLN A O 1
ATOM 676 N N . ARG A 1 86 ? -19.331 -7.764 16.290 1.00 94.56 86 ARG A N 1
ATOM 677 C CA . ARG A 1 86 ? -20.769 -7.572 16.022 1.00 94.56 86 ARG A CA 1
ATOM 678 C C . ARG A 1 86 ? -21.323 -8.525 14.957 1.00 94.56 86 ARG A C 1
ATOM 680 O O . ARG A 1 86 ? -22.523 -8.766 14.922 1.00 94.56 86 ARG A O 1
ATOM 687 N N . ALA A 1 87 ? -20.471 -8.997 14.052 1.00 84.69 87 ALA A N 1
ATOM 688 C CA . ALA A 1 87 ? -20.862 -9.863 12.944 1.00 84.69 87 ALA A CA 1
ATOM 689 C C . ALA A 1 87 ? -20.719 -11.365 13.243 1.00 84.69 87 ALA A C 1
ATOM 691 O O . ALA A 1 87 ? -20.969 -12.172 12.345 1.00 84.69 87 ALA A O 1
ATOM 692 N N . LYS A 1 88 ? -20.269 -11.730 14.449 1.00 77.44 88 LYS A N 1
ATOM 693 C CA . LYS A 1 88 ? -20.257 -13.116 14.930 1.00 77.44 88 LYS A CA 1
ATOM 694 C C . LYS A 1 88 ? -21.597 -13.471 15.555 1.00 77.44 88 LYS A C 1
ATOM 696 O O . LYS A 1 88 ? -22.005 -14.634 15.362 1.00 77.44 88 LYS A O 1
#

Foldseek 3Di:
DLVVVVVVDDDPDPVNLPPPVSCVVPVCSVVVVVCVVPDDDDDPDPLRVVLVVLLVVLVVCCVVVVDPPVVSVVRSVVSNVVSVVVVD

pLDDT: mean 95.87, std 3.18, range [77.44, 98.69]